Protein AF-A0A8S2AU98-F1 (afdb_monomer)

Radius of gyration: 40.2 Å; Cα contacts (8 Å, |Δi|>4): 19; chains: 1; bounding box: 51×47×112 Å

Solvent-accessible surface area (backbone atoms only — not comparable to full-atom values): 8085 Å² total; per-residue (Å²): 118,73,67,59,55,58,49,43,60,55,33,50,79,71,76,44,89,76,87,81,86,84,88,86,82,86,86,72,56,72,70,59,50,52,53,50,51,53,51,5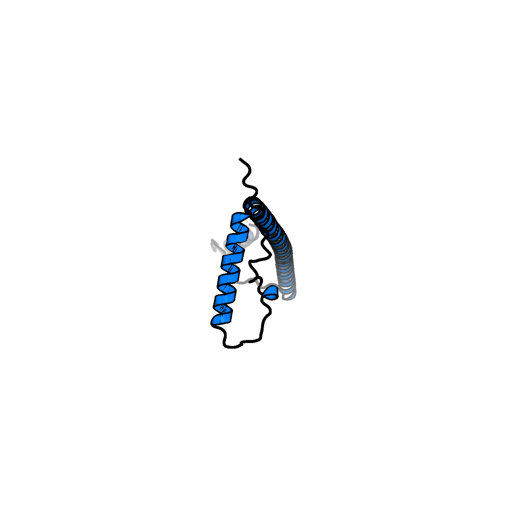0,52,53,51,52,50,52,54,50,50,52,51,53,52,54,50,54,52,50,52,52,50,50,53,51,52,50,53,51,51,52,52,51,49,52,50,53,51,49,51,61,45,67,76,32,63,69,57,53,53,52,50,50,52,51,50,37,50,51,51,51,51,53,54,72,72,43,91,75,83,69,91,70,58,55,72,85,59,65,63,59,72,81,79,60,77,79,79,74,76,80,76,127

Sequence (132 aa):
MHKLQQLQSRAANFNVALDDVSITTLTFGKEFTAAIEAKQVAAQEAERAKFIVEKAEQDKRSAVIRAQGEAKSAQLIGQAIANNQAFITLRKIEAAREIAQTIANSANKVYLSSDDLLLNLQEMNLDVDAKK

InterPro domains:
  IPR000163 Prohibitin [PR00679] (10-29)
  IPR000163 Prohibitin [PR00679] (35-58)
  IPR000163 Prohibitin [PR00679] (58-74)
  IPR000163 Prohibitin [PTHR23222] (5-127)
  IPR001107 Band 7 domain [PF01145] (5-57)

Structure (mmCIF, N/CA/C/O backbone):
data_AF-A0A8S2AU98-F1
#
_entry.id   AF-A0A8S2AU98-F1
#
loop_
_atom_site.group_PDB
_atom_site.id
_atom_site.type_symbol
_atom_site.label_atom_id
_atom_site.label_alt_id
_atom_site.label_comp_id
_atom_site.label_asym_id
_atom_site.label_entity_id
_atom_site.label_seq_id
_atom_site.pdbx_PDB_ins_code
_atom_site.Cartn_x
_atom_site.Cartn_y
_atom_site.Cartn_z
_atom_site.occupancy
_atom_site.B_iso_or_equiv
_atom_site.auth_seq_id
_atom_site.auth_comp_id
_atom_site.auth_asym_id
_atom_site.auth_atom_id
_atom_site.pdbx_PDB_model_num
ATOM 1 N N . MET A 1 1 ? -10.305 19.167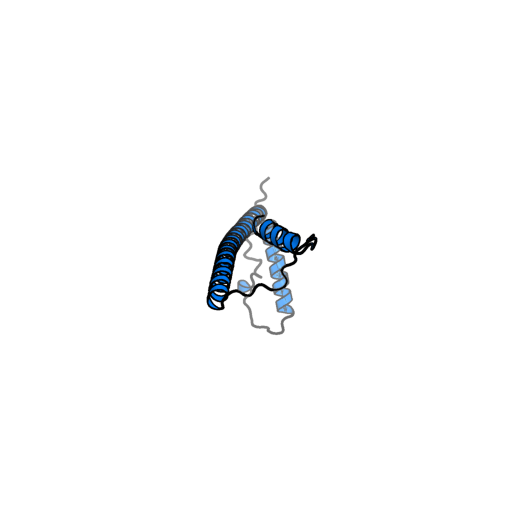 43.379 1.00 50.97 1 MET A N 1
ATOM 2 C CA . MET A 1 1 ? -10.273 20.121 44.509 1.00 50.97 1 MET A CA 1
ATOM 3 C C . MET A 1 1 ? -11.323 19.821 45.585 1.00 50.97 1 MET A C 1
ATOM 5 O O . MET A 1 1 ? -10.934 19.659 46.728 1.00 50.97 1 MET A O 1
ATOM 9 N N . HIS A 1 2 ? -12.618 19.660 45.272 1.00 66.69 2 HIS A N 1
ATOM 10 C CA . HIS A 1 2 ? -13.653 19.593 46.327 1.00 66.69 2 HIS A CA 1
ATOM 11 C C . HIS A 1 2 ? -13.652 18.324 47.218 1.00 66.69 2 HIS A C 1
ATOM 13 O O . HIS A 1 2 ? -13.919 18.411 48.412 1.00 66.69 2 HIS A O 1
ATOM 19 N N . LYS A 1 3 ? -13.304 17.144 46.677 1.00 71.69 3 LYS A N 1
ATOM 20 C CA . LYS A 1 3 ? -13.285 15.879 47.449 1.00 71.69 3 LYS A CA 1
ATOM 21 C C . LYS A 1 3 ? -12.174 15.811 48.509 1.00 71.69 3 LYS A C 1
ATOM 23 O O . LYS A 1 3 ? -12.399 15.239 49.569 1.00 71.69 3 LYS A O 1
ATOM 28 N N . LEU A 1 4 ? -11.011 16.411 48.240 1.00 72.56 4 LEU A N 1
ATOM 29 C CA . LEU A 1 4 ? -9.874 16.453 49.171 1.00 72.56 4 LEU A CA 1
ATOM 30 C C . LEU A 1 4 ? -10.205 17.288 50.409 1.00 72.56 4 LEU A C 1
ATOM 32 O O . LEU A 1 4 ? -10.024 16.807 51.518 1.00 72.56 4 LEU A O 1
ATOM 36 N N . GLN A 1 5 ? -10.809 18.467 50.228 1.00 74.38 5 GLN A N 1
ATOM 37 C CA . GLN A 1 5 ? -11.275 19.291 51.349 1.00 74.38 5 GLN A CA 1
ATOM 38 C C . GLN A 1 5 ? -12.304 18.559 52.215 1.00 74.38 5 GLN A C 1
ATOM 40 O O . GLN A 1 5 ? -12.224 18.601 53.437 1.00 74.38 5 GLN A O 1
ATOM 45 N N . GLN A 1 6 ? -13.245 17.836 51.601 1.00 80.88 6 GLN A N 1
ATOM 46 C CA . GLN A 1 6 ? -14.276 17.111 52.348 1.00 80.88 6 GLN A CA 1
ATOM 47 C C . GLN A 1 6 ? -13.705 15.932 53.158 1.00 80.88 6 GLN A C 1
ATOM 49 O O . GLN A 1 6 ? -14.187 15.641 54.254 1.00 80.88 6 GLN A O 1
ATOM 54 N N . LEU A 1 7 ? -12.672 15.265 52.634 1.00 79.56 7 LEU A N 1
ATOM 55 C CA . LEU A 1 7 ? -11.930 14.219 53.342 1.00 79.56 7 LEU A CA 1
ATOM 56 C C . LEU A 1 7 ? -11.053 14.804 54.455 1.00 79.56 7 LEU A C 1
ATOM 58 O O . LEU A 1 7 ? -11.068 14.289 55.570 1.00 79.56 7 LEU A O 1
ATOM 62 N N . GLN A 1 8 ? -10.370 15.915 54.185 1.00 81.00 8 GLN A N 1
ATOM 63 C CA . GLN A 1 8 ? -9.519 16.616 55.142 1.00 81.00 8 GLN A CA 1
ATOM 64 C C . GLN A 1 8 ? -10.327 17.152 56.334 1.00 81.00 8 GLN A C 1
ATOM 66 O O . GLN A 1 8 ? -9.935 16.944 57.478 1.00 81.00 8 GLN A O 1
ATOM 71 N N . SER A 1 9 ? -11.504 17.747 56.103 1.00 79.62 9 SER A N 1
ATOM 72 C CA . SER A 1 9 ? -12.400 18.191 57.182 1.00 79.62 9 SER A CA 1
ATOM 73 C C . SER A 1 9 ? -12.942 17.033 58.023 1.00 79.62 9 SER A C 1
ATOM 75 O O . SER A 1 9 ? -13.125 17.182 59.228 1.00 79.62 9 SER A O 1
ATOM 77 N N . ARG A 1 10 ? -13.184 15.860 57.421 1.00 81.00 10 ARG A N 1
ATOM 78 C CA . ARG A 1 10 ? -13.587 14.663 58.174 1.00 81.00 10 ARG A CA 1
ATOM 79 C C . ARG A 1 10 ? -12.439 14.091 59.001 1.00 81.00 10 ARG A C 1
ATOM 81 O O . ARG A 1 10 ? -12.675 13.744 60.149 1.00 81.00 10 ARG A O 1
ATOM 88 N N . ALA A 1 11 ? -11.227 14.022 58.453 1.00 79.19 11 ALA A N 1
ATOM 89 C CA . ALA A 1 11 ? -10.040 13.544 59.164 1.00 79.19 11 ALA A CA 1
ATOM 90 C C . ALA A 1 11 ? -9.649 14.469 60.334 1.00 79.19 11 ALA A C 1
ATOM 92 O O . ALA A 1 11 ? -9.300 13.986 61.413 1.00 79.19 11 ALA A O 1
ATOM 93 N N . ALA A 1 12 ? -9.818 15.786 60.162 1.00 80.25 12 ALA A N 1
ATOM 94 C CA . ALA A 1 12 ? -9.581 16.785 61.204 1.00 80.25 12 ALA A CA 1
ATOM 95 C C . ALA A 1 12 ? -10.477 16.587 62.441 1.00 80.25 12 ALA A C 1
ATOM 97 O O . ALA A 1 12 ? -9.999 16.727 63.563 1.00 80.25 12 ALA A O 1
ATOM 98 N N . ASN A 1 13 ? -11.738 16.168 62.265 1.00 83.19 13 ASN A N 1
ATOM 99 C CA . ASN A 1 13 ? -12.642 15.855 63.384 1.00 83.19 13 ASN A CA 1
ATOM 100 C C . ASN A 1 13 ? -12.166 14.666 64.241 1.00 83.19 13 ASN A C 1
ATOM 102 O O . ASN A 1 13 ? -12.608 14.518 65.377 1.00 83.19 13 ASN A O 1
ATOM 106 N N . PHE A 1 14 ? -11.272 13.828 63.709 1.00 83.25 14 PHE A N 1
ATOM 107 C CA . PHE A 1 14 ? -10.668 12.693 64.410 1.00 83.25 14 PHE A CA 1
ATOM 108 C C . PHE A 1 14 ? -9.204 12.951 64.814 1.00 83.25 14 PHE A C 1
ATOM 110 O O . PHE A 1 14 ? -8.523 12.016 65.224 1.00 83.25 14 PHE A O 1
ATOM 117 N N . ASN A 1 15 ? -8.714 14.198 64.720 1.00 81.62 15 ASN A N 1
ATOM 118 C CA . ASN A 1 15 ? -7.311 14.577 64.953 1.00 81.62 15 ASN A CA 1
ATOM 119 C C . ASN A 1 15 ? -6.295 13.823 64.066 1.00 81.62 15 ASN A C 1
ATOM 121 O O . ASN A 1 15 ? -5.166 13.574 64.483 1.00 81.62 15 ASN A O 1
ATOM 125 N N . VAL A 1 16 ? -6.678 13.456 62.839 1.00 80.69 16 VAL A N 1
ATOM 126 C CA . VAL A 1 16 ? -5.790 12.795 61.869 1.00 80.69 16 VAL A CA 1
ATOM 127 C C . VAL A 1 16 ? -5.367 13.797 60.793 1.00 80.69 16 VAL A C 1
ATOM 129 O O . VAL A 1 16 ? -6.218 14.408 60.144 1.00 80.69 16 VAL A O 1
ATOM 132 N N . ALA A 1 17 ? -4.056 13.955 60.582 1.00 79.12 17 ALA A N 1
ATOM 133 C CA . ALA A 1 17 ? -3.501 14.758 59.491 1.00 79.12 17 ALA A CA 1
ATOM 134 C C . ALA A 1 17 ? -3.449 13.926 58.198 1.00 79.12 17 ALA A C 1
ATOM 136 O O . ALA A 1 17 ? -2.846 12.855 58.167 1.00 79.12 17 ALA A O 1
ATOM 137 N N . LEU A 1 18 ? -4.112 14.409 57.146 1.00 76.94 18 LEU A N 1
ATOM 138 C CA . LEU A 1 18 ? -4.190 13.764 55.835 1.00 76.94 18 LEU A CA 1
ATOM 139 C C . LEU A 1 18 ? -3.373 14.588 54.828 1.00 76.94 18 LEU A C 1
ATOM 141 O O . LEU A 1 18 ? -3.737 15.737 54.583 1.00 76.94 18 LEU A O 1
ATOM 145 N N . ASP A 1 19 ? -2.304 14.006 54.277 1.00 78.88 19 ASP A N 1
ATOM 146 C CA . ASP A 1 19 ? -1.339 14.703 53.403 1.00 78.88 19 ASP A CA 1
ATOM 147 C C . ASP A 1 19 ? -1.543 14.344 51.919 1.00 78.88 19 ASP A C 1
ATOM 149 O O . ASP A 1 19 ? -1.709 15.226 51.083 1.00 78.88 19 ASP A O 1
ATOM 153 N N . ASP A 1 20 ? -1.675 13.048 51.604 1.00 79.38 20 ASP A N 1
ATOM 154 C CA . ASP A 1 20 ? -1.940 12.560 50.247 1.00 79.38 20 ASP A CA 1
ATOM 155 C C . ASP A 1 20 ? -2.937 11.396 50.225 1.00 79.38 20 ASP A C 1
ATOM 157 O O . ASP A 1 20 ? -2.988 10.557 51.129 1.00 79.38 20 ASP A O 1
ATOM 161 N N . VAL A 1 21 ? -3.736 11.332 49.155 1.00 76.62 21 VAL A N 1
ATOM 162 C CA . VAL A 1 21 ? -4.699 10.249 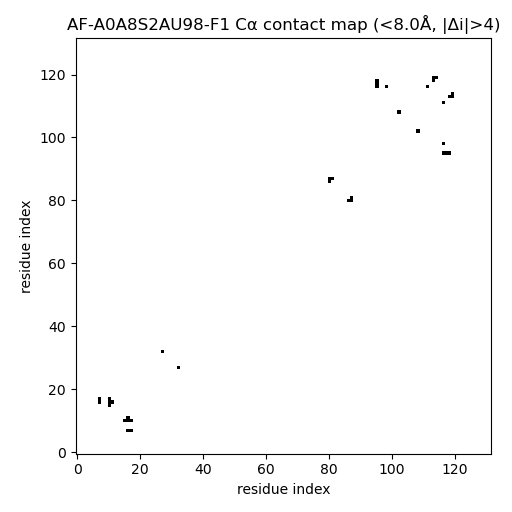48.916 1.00 76.62 21 VAL A CA 1
ATOM 163 C C . VAL A 1 21 ? -4.450 9.643 47.543 1.00 76.62 21 VA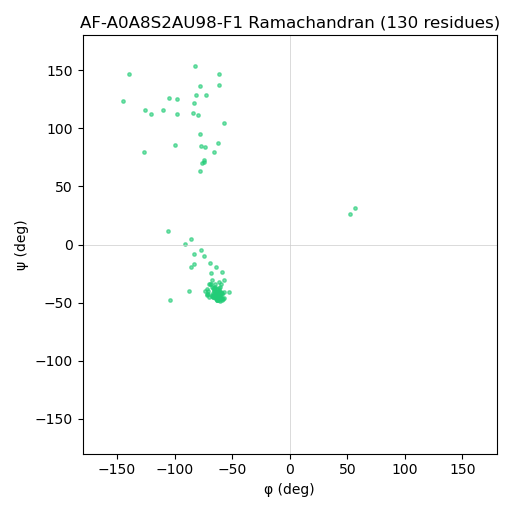L A C 1
ATOM 165 O O . VAL A 1 21 ? -4.667 10.288 46.517 1.00 76.62 21 VAL A O 1
ATOM 168 N N . SER A 1 22 ? -4.062 8.372 47.519 1.00 80.56 22 SER A N 1
ATOM 169 C CA . SER A 1 22 ? -3.955 7.575 46.300 1.00 80.56 22 SER A CA 1
ATOM 170 C C . SER A 1 22 ? -5.205 6.712 46.115 1.00 80.56 22 SER A C 1
ATOM 172 O O . SER A 1 22 ? -5.615 5.954 46.994 1.00 80.56 22 SER A O 1
ATOM 174 N N . ILE A 1 23 ? -5.845 6.835 44.950 1.00 82.12 23 ILE A N 1
ATOM 175 C CA . ILE A 1 23 ? -6.939 5.942 44.554 1.00 82.12 23 ILE A CA 1
ATOM 176 C C . ILE A 1 23 ? -6.302 4.700 43.934 1.00 82.12 23 ILE A C 1
ATOM 178 O O . ILE A 1 23 ? -5.693 4.785 42.873 1.00 82.12 23 ILE A O 1
ATOM 182 N N . THR A 1 24 ? -6.439 3.556 44.599 1.00 81.62 24 THR A N 1
ATOM 183 C CA . THR A 1 24 ? -5.860 2.276 44.159 1.00 81.62 24 THR A CA 1
ATOM 184 C C . THR A 1 24 ? -6.774 1.509 43.214 1.00 81.62 24 THR A C 1
ATOM 186 O O . THR A 1 24 ? -6.298 0.960 42.225 1.00 81.62 24 THR A O 1
ATOM 189 N N . THR A 1 25 ? -8.086 1.508 43.471 1.00 73.25 25 THR A N 1
ATOM 190 C CA . THR A 1 25 ? -9.044 0.745 42.661 1.00 73.25 25 THR A CA 1
ATOM 191 C C . THR A 1 25 ? -10.358 1.502 42.535 1.00 73.25 25 THR A C 1
ATOM 193 O O . THR A 1 25 ? -10.992 1.836 43.536 1.00 73.25 25 THR A O 1
ATOM 196 N N . LEU A 1 26 ? -10.783 1.757 41.298 1.00 75.56 26 LEU A N 1
ATOM 197 C CA . LEU A 1 26 ? -12.076 2.354 40.987 1.00 75.56 26 LEU A CA 1
ATOM 198 C C . LEU A 1 26 ? -12.862 1.377 40.112 1.00 75.56 26 LEU A C 1
ATOM 200 O O . LEU A 1 26 ? -12.482 1.114 38.973 1.00 75.56 26 LEU A O 1
ATOM 204 N N . THR A 1 27 ? -13.943 0.818 40.649 1.00 77.62 27 THR A N 1
ATOM 205 C CA . THR A 1 27 ? -14.779 -0.140 39.919 1.00 77.62 27 THR A CA 1
ATOM 206 C C . THR A 1 27 ? -15.975 0.592 39.333 1.00 77.62 27 THR A C 1
ATOM 208 O O . THR A 1 27 ? -16.843 1.068 40.065 1.00 77.62 27 THR A O 1
ATOM 211 N N . PHE A 1 28 ? -16.027 0.686 38.009 1.00 78.44 28 PHE A N 1
ATOM 212 C CA . PHE A 1 28 ? -17.219 1.139 37.301 1.00 78.44 28 PHE A CA 1
ATOM 213 C C . PHE A 1 28 ? -18.214 -0.018 37.132 1.00 78.44 28 PHE A C 1
ATOM 215 O O . PHE A 1 28 ? -17.833 -1.190 37.121 1.00 78.44 28 PHE A O 1
ATOM 222 N N . GLY A 1 29 ? -19.504 0.303 37.009 1.00 89.12 29 GLY A N 1
ATOM 223 C CA . GLY A 1 29 ? -20.521 -0.700 36.686 1.00 89.12 29 GLY A CA 1
ATOM 224 C C . GLY A 1 29 ? -20.251 -1.345 35.321 1.00 89.12 29 GLY A C 1
ATOM 225 O O . GLY A 1 29 ? -19.764 -0.676 34.412 1.00 89.12 29 GLY A O 1
ATOM 226 N N . LYS A 1 30 ? -20.591 -2.633 35.161 1.00 87.19 30 LYS A N 1
ATOM 227 C CA . LYS A 1 30 ? -20.305 -3.414 33.938 1.00 87.19 30 LYS A CA 1
ATOM 228 C C . LYS A 1 30 ? -20.805 -2.737 32.653 1.00 87.19 30 LYS A C 1
ATOM 230 O O . LYS A 1 30 ? -20.091 -2.721 31.658 1.00 87.19 30 LYS A O 1
ATOM 235 N N . GLU A 1 31 ? -21.997 -2.145 32.693 1.00 87.62 31 GLU A N 1
ATOM 236 C CA . GLU A 1 31 ? -22.599 -1.441 31.550 1.00 87.62 31 GLU A CA 1
ATOM 237 C C . GLU A 1 31 ? -21.835 -0.164 31.172 1.00 87.62 31 GLU A C 1
ATOM 239 O O . GLU A 1 31 ? -21.676 0.144 29.992 1.00 87.62 31 GLU A O 1
ATOM 244 N N . PHE A 1 32 ? -21.307 0.558 32.164 1.00 87.88 32 PHE A N 1
ATOM 245 C CA . PHE A 1 32 ? -20.524 1.771 31.934 1.00 87.88 32 PHE A CA 1
ATOM 246 C C . PHE A 1 32 ? -19.155 1.444 31.326 1.00 87.88 32 PHE A C 1
ATOM 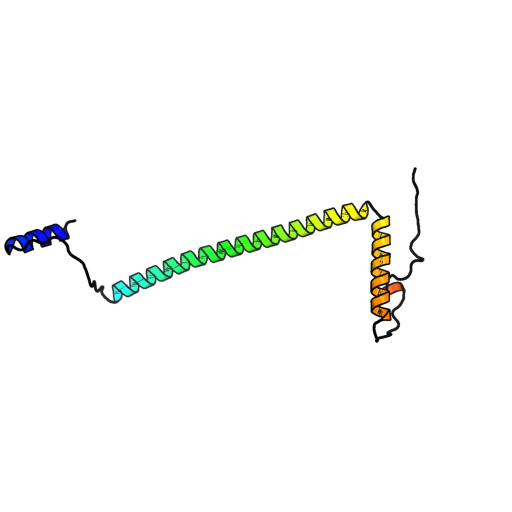248 O O . PHE A 1 32 ? -18.719 2.123 30.399 1.00 87.88 32 PHE A O 1
ATOM 255 N N . THR A 1 33 ? -18.508 0.370 31.789 1.00 88.31 33 THR A N 1
ATOM 256 C CA . THR A 1 33 ? -17.251 -0.122 31.204 1.00 88.31 33 THR A CA 1
ATOM 257 C C . THR A 1 33 ? -17.446 -0.546 29.749 1.00 88.31 33 THR A C 1
ATOM 259 O O . THR A 1 33 ? -16.690 -0.104 28.888 1.00 88.31 33 THR A O 1
ATOM 262 N N . ALA A 1 34 ? -18.506 -1.307 29.453 1.00 90.38 34 ALA A N 1
ATOM 263 C CA . ALA A 1 34 ? -18.808 -1.754 28.093 1.00 90.38 34 ALA A CA 1
ATOM 264 C C . ALA A 1 34 ? -19.078 -0.581 27.133 1.00 90.38 34 ALA A C 1
ATOM 266 O O . ALA A 1 34 ? -18.594 -0.572 26.002 1.00 90.38 34 ALA A O 1
ATOM 267 N N . ALA A 1 35 ? -19.811 0.443 27.583 1.00 90.25 35 ALA A N 1
ATOM 268 C CA . ALA A 1 35 ? -20.074 1.635 26.778 1.00 90.25 35 ALA A CA 1
ATOM 269 C C . ALA A 1 35 ? -18.796 2.446 26.492 1.00 90.25 35 ALA A C 1
ATOM 271 O O . ALA A 1 35 ? -18.637 2.990 25.396 1.00 90.25 35 ALA A O 1
ATOM 272 N N . ILE A 1 36 ? -17.877 2.525 27.461 1.00 90.12 36 ILE A N 1
ATOM 273 C CA . ILE A 1 36 ? -16.590 3.203 27.274 1.00 90.12 36 ILE A CA 1
ATOM 274 C C . ILE A 1 36 ? -15.691 2.421 26.318 1.00 90.12 36 ILE A C 1
ATOM 276 O O . ILE A 1 36 ? -15.128 3.034 25.412 1.00 90.12 36 ILE A O 1
ATOM 280 N N . GLU A 1 37 ? -15.591 1.101 26.466 1.00 89.50 37 GLU A N 1
ATOM 281 C CA . GLU A 1 37 ? -14.834 0.256 25.537 1.00 89.50 37 GLU A CA 1
ATOM 282 C C . GLU A 1 37 ? -15.380 0.378 24.116 1.00 89.50 37 GLU A C 1
ATOM 284 O O . GLU A 1 37 ? -14.622 0.666 23.194 1.00 89.50 37 GLU A O 1
ATOM 289 N N . ALA A 1 38 ? -16.699 0.278 23.932 1.00 93.62 38 ALA A N 1
ATOM 290 C CA . ALA A 1 38 ? -17.321 0.441 22.620 1.00 93.62 38 ALA A CA 1
ATOM 291 C C . ALA A 1 38 ? -16.996 1.806 21.989 1.00 93.62 38 ALA A C 1
ATOM 293 O O . ALA A 1 38 ? -16.683 1.893 20.800 1.00 93.62 38 ALA A O 1
ATOM 294 N N . LYS A 1 39 ? -17.007 2.883 22.787 1.00 95.31 39 LYS A N 1
ATOM 295 C CA . LYS A 1 39 ? -16.632 4.221 22.314 1.00 95.31 39 LYS A CA 1
ATOM 296 C C . LYS A 1 39 ? -15.149 4.316 21.949 1.00 95.31 39 LYS A C 1
ATOM 298 O O . LYS A 1 39 ? -14.814 4.995 20.980 1.00 95.31 39 LYS A O 1
ATOM 303 N N . GLN A 1 40 ? -14.272 3.658 22.704 1.00 92.75 40 GLN A N 1
ATOM 304 C CA . GLN A 1 40 ? -12.843 3.605 22.397 1.00 92.75 40 GLN A CA 1
ATOM 305 C C . GLN A 1 40 ? -12.574 2.833 21.103 1.00 92.75 40 GLN A C 1
ATOM 307 O O . GLN A 1 40 ? -11.845 3.339 20.252 1.00 92.75 40 GLN A O 1
ATOM 312 N N . VAL A 1 41 ? -13.214 1.674 20.911 1.00 94.62 41 VAL A N 1
ATOM 313 C CA . VAL A 1 41 ? -13.089 0.890 19.672 1.00 94.62 41 VAL A CA 1
ATOM 314 C C . VAL A 1 41 ? -13.576 1.701 18.474 1.00 94.62 41 VAL A C 1
ATOM 316 O O . VAL A 1 41 ? -12.858 1.809 17.484 1.00 94.62 41 VAL A O 1
ATOM 319 N N . ALA A 1 42 ? -14.733 2.358 18.582 1.00 94.25 42 ALA A N 1
ATOM 320 C CA . ALA A 1 42 ? -15.262 3.188 17.501 1.00 94.25 42 ALA A CA 1
ATOM 321 C C . ALA A 1 42 ? -14.330 4.362 17.142 1.00 94.25 42 ALA A C 1
ATOM 323 O O . ALA A 1 42 ? -14.146 4.676 15.965 1.00 94.25 42 ALA A O 1
ATOM 324 N N . ALA A 1 43 ? -13.715 5.010 18.139 1.00 95.12 43 ALA A N 1
ATOM 325 C CA . ALA A 1 43 ? -12.746 6.078 17.899 1.00 95.12 43 ALA A CA 1
ATOM 326 C C . ALA A 1 43 ? -11.487 5.554 17.188 1.00 95.12 43 ALA A C 1
ATOM 328 O O . ALA A 1 43 ? -11.024 6.167 16.224 1.00 95.12 43 ALA A O 1
ATOM 329 N N . GLN A 1 44 ? -10.978 4.398 17.621 1.00 94.19 44 GLN A N 1
ATOM 330 C CA . GLN A 1 44 ? -9.805 3.764 17.026 1.00 94.19 44 GLN A CA 1
ATOM 331 C C . GLN A 1 44 ? -10.070 3.295 15.588 1.00 94.19 44 GLN A C 1
ATOM 333 O O . GLN A 1 44 ? -9.232 3.487 14.707 1.00 94.19 44 GLN A O 1
ATOM 338 N N . GLU A 1 45 ? -11.240 2.712 15.320 1.00 94.12 45 GLU A N 1
ATOM 339 C CA . GLU A 1 45 ? -11.642 2.321 13.968 1.00 94.12 45 GLU A CA 1
ATOM 340 C C . GLU A 1 45 ? -11.792 3.528 13.044 1.00 94.12 45 GLU A C 1
ATOM 342 O O . GLU A 1 45 ? -11.330 3.477 11.904 1.00 94.12 45 GLU A O 1
ATOM 347 N N . ALA A 1 46 ? -12.365 4.634 13.525 1.00 94.56 46 ALA A N 1
ATOM 348 C CA . ALA A 1 46 ? -12.485 5.858 12.739 1.00 94.56 46 ALA A CA 1
ATOM 349 C C . ALA A 1 46 ? -11.113 6.451 12.373 1.00 94.56 46 ALA A C 1
ATOM 351 O O . ALA A 1 46 ? -10.909 6.888 11.238 1.00 94.56 46 ALA A O 1
ATOM 352 N N . GLU A 1 47 ? -10.160 6.453 13.308 1.00 94.62 47 GLU A N 1
ATOM 353 C CA . GLU A 1 47 ? -8.789 6.904 13.052 1.00 94.62 47 GLU A CA 1
ATOM 354 C C . GLU A 1 47 ? -8.073 5.982 12.055 1.00 94.62 47 GLU A C 1
ATOM 356 O O . GLU A 1 47 ? -7.472 6.445 11.082 1.00 94.62 47 GLU A O 1
ATOM 361 N N . ARG A 1 48 ? -8.232 4.664 12.218 1.00 95.06 48 ARG A N 1
ATOM 362 C CA . ARG A 1 48 ? -7.678 3.671 11.294 1.00 95.06 48 ARG A CA 1
ATOM 363 C C . ARG A 1 48 ? -8.255 3.806 9.886 1.00 95.06 48 ARG A C 1
ATOM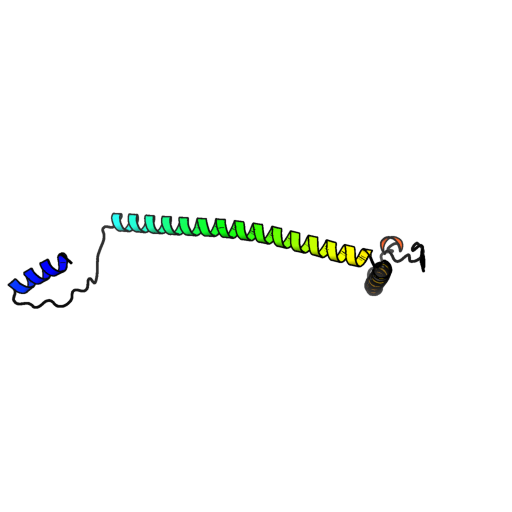 365 O O . ARG A 1 48 ? -7.508 3.717 8.915 1.00 95.06 48 ARG A O 1
ATOM 372 N N . ALA A 1 49 ? -9.561 4.026 9.759 1.00 93.88 49 ALA A N 1
ATOM 373 C CA . ALA A 1 49 ? -10.218 4.203 8.469 1.00 93.88 49 ALA A CA 1
ATOM 374 C C . ALA A 1 49 ? -9.681 5.436 7.730 1.00 93.88 49 ALA A C 1
ATOM 376 O O . ALA A 1 49 ? -9.364 5.343 6.545 1.00 93.88 49 ALA A O 1
ATOM 377 N N . LYS A 1 50 ? -9.497 6.563 8.434 1.00 95.81 50 LYS A N 1
ATOM 378 C CA . LYS A 1 50 ? -8.870 7.767 7.863 1.00 95.81 50 LYS A CA 1
ATOM 379 C C . LYS A 1 50 ? -7.465 7.478 7.339 1.00 95.81 50 LYS A C 1
ATOM 381 O O . LYS A 1 50 ? -7.166 7.821 6.200 1.00 95.81 50 LYS A O 1
ATOM 386 N N . PHE A 1 51 ? -6.647 6.779 8.126 1.00 95.25 51 PHE A N 1
ATOM 387 C CA . PHE A 1 51 ? -5.289 6.416 7.721 1.00 95.25 51 PHE A CA 1
ATOM 388 C C . PHE A 1 51 ? -5.261 5.511 6.480 1.00 95.25 51 PHE A C 1
ATOM 390 O O . PHE A 1 51 ? -4.429 5.690 5.594 1.00 95.25 51 PHE A O 1
ATOM 397 N N . ILE A 1 52 ? -6.182 4.546 6.383 1.00 95.88 52 ILE A N 1
ATOM 398 C CA . ILE A 1 52 ? -6.281 3.662 5.211 1.00 95.88 52 ILE A CA 1
ATOM 399 C C . ILE A 1 52 ? -6.628 4.460 3.951 1.00 95.88 52 ILE A C 1
ATOM 401 O O . ILE A 1 52 ? -6.019 4.233 2.906 1.00 95.88 52 ILE A O 1
ATOM 405 N N . VAL A 1 53 ? -7.579 5.394 4.044 1.00 95.62 53 VAL A N 1
ATOM 406 C CA . VAL A 1 53 ? -7.970 6.248 2.913 1.00 95.62 53 VAL A CA 1
ATOM 407 C C . VAL A 1 53 ? -6.801 7.125 2.471 1.00 95.62 53 VAL A C 1
ATOM 409 O O . VAL A 1 53 ? -6.473 7.151 1.286 1.00 95.62 53 VAL A O 1
ATOM 412 N N . GLU A 1 54 ? -6.127 7.783 3.413 1.00 95.88 54 GLU A N 1
ATOM 413 C CA . GLU A 1 54 ? -4.983 8.648 3.116 1.00 95.88 54 GLU A CA 1
ATOM 414 C C . GLU A 1 54 ? -3.827 7.867 2.478 1.00 95.88 54 GLU A C 1
ATOM 416 O O . GLU A 1 54 ? -3.278 8.282 1.454 1.00 95.88 54 GLU A O 1
ATOM 421 N N . LYS A 1 55 ? -3.523 6.675 3.006 1.00 96.69 55 LYS A N 1
ATOM 422 C CA . LYS A 1 55 ? -2.530 5.774 2.416 1.00 96.69 55 LYS A CA 1
ATOM 423 C C . LYS A 1 55 ? -2.902 5.383 0.984 1.00 96.69 55 LYS A C 1
ATOM 425 O O . LYS A 1 55 ? -2.057 5.452 0.096 1.00 96.69 55 LYS A O 1
ATOM 430 N N . ALA A 1 56 ? -4.159 5.011 0.740 1.00 94.94 56 ALA A N 1
ATOM 431 C CA . ALA A 1 56 ? -4.622 4.633 -0.594 1.00 94.94 56 ALA A CA 1
ATOM 432 C C . ALA A 1 56 ? -4.528 5.799 -1.595 1.00 94.94 56 ALA A C 1
ATOM 434 O O . ALA A 1 56 ? -4.146 5.604 -2.753 1.00 94.94 56 ALA A O 1
ATOM 435 N N . GLU A 1 57 ? -4.828 7.025 -1.163 1.00 96.00 57 GLU A N 1
ATOM 436 C CA . GLU A 1 57 ? -4.637 8.213 -1.994 1.00 96.00 57 GLU A CA 1
ATOM 437 C C . GLU A 1 57 ? -3.163 8.481 -2.307 1.00 96.00 57 GLU A C 1
ATOM 439 O O . GLU A 1 57 ? -2.831 8.840 -3.443 1.00 96.00 57 GLU A O 1
ATOM 444 N N . GLN A 1 58 ? -2.281 8.323 -1.320 1.00 95.00 58 GLN A N 1
ATOM 445 C CA . GLN A 1 58 ? -0.847 8.517 -1.498 1.00 95.00 58 GLN A CA 1
ATOM 446 C C . GLN A 1 58 ? -0.258 7.469 -2.449 1.00 95.00 58 GLN A C 1
ATOM 448 O O . GLN A 1 58 ? 0.480 7.834 -3.366 1.00 95.00 58 GLN A O 1
ATOM 453 N N . ASP A 1 59 ? -0.636 6.200 -2.298 1.00 95.50 59 ASP A N 1
ATOM 454 C CA . ASP A 1 59 ? -0.206 5.112 -3.180 1.00 95.50 59 ASP A CA 1
ATOM 455 C C . ASP A 1 59 ? -0.658 5.366 -4.627 1.00 95.50 59 ASP A C 1
ATOM 457 O O . ASP A 1 59 ? 0.137 5.242 -5.563 1.00 95.50 59 ASP A O 1
ATOM 461 N N . LYS A 1 60 ? -1.902 5.828 -4.829 1.00 95.31 60 LYS A N 1
ATOM 462 C CA . LYS A 1 60 ? -2.407 6.213 -6.156 1.00 95.31 60 LYS A CA 1
ATOM 463 C C . LYS A 1 60 ? -1.597 7.358 -6.766 1.00 95.31 60 LYS A C 1
ATOM 465 O O . LYS A 1 60 ? -1.214 7.283 -7.933 1.00 95.31 60 LYS A O 1
ATOM 470 N N . ARG A 1 61 ? -1.327 8.421 -5.999 1.00 95.56 61 ARG A N 1
ATOM 471 C CA . ARG A 1 61 ? -0.517 9.558 -6.472 1.00 95.56 61 ARG A CA 1
ATOM 472 C C . ARG A 1 61 ? 0.906 9.124 -6.811 1.00 95.56 61 ARG A C 1
ATOM 474 O O . ARG A 1 61 ? 1.407 9.493 -7.869 1.00 95.56 61 ARG A O 1
ATOM 481 N N . SER A 1 62 ? 1.522 8.306 -5.962 1.00 95.81 62 SER A N 1
ATOM 482 C CA . SER A 1 62 ? 2.856 7.747 -6.185 1.00 95.81 62 SER A CA 1
ATOM 483 C C . SER A 1 62 ? 2.913 6.929 -7.477 1.00 95.81 62 SER A C 1
ATOM 485 O O . SER A 1 62 ? 3.797 7.146 -8.304 1.00 95.81 62 SER A O 1
ATOM 487 N N . ALA A 1 63 ? 1.922 6.063 -7.717 1.00 96.31 63 ALA A N 1
ATOM 488 C CA . ALA A 1 63 ? 1.834 5.277 -8.945 1.00 96.31 63 ALA A CA 1
ATOM 489 C C . ALA A 1 63 ? 1.729 6.158 -10.203 1.00 96.31 63 ALA A C 1
ATOM 491 O O . ALA A 1 63 ? 2.430 5.909 -11.183 1.00 96.31 63 ALA A O 1
ATOM 492 N N . VAL A 1 64 ? 0.907 7.213 -10.165 1.00 96.12 64 VAL A N 1
ATOM 493 C CA . VAL A 1 64 ? 0.770 8.161 -11.285 1.00 96.12 64 VAL A CA 1
ATOM 494 C C . VAL A 1 64 ? 2.070 8.927 -11.526 1.00 96.12 64 VAL A C 1
ATOM 496 O O . VAL A 1 64 ? 2.515 9.018 -12.668 1.00 96.12 64 VAL A O 1
ATOM 499 N N . ILE A 1 65 ? 2.706 9.442 -10.471 1.00 95.94 65 ILE A N 1
ATOM 500 C CA . ILE A 1 65 ? 3.970 10.184 -10.579 1.00 95.94 65 ILE A CA 1
ATOM 501 C C . ILE A 1 65 ? 5.078 9.279 -11.118 1.00 95.94 65 ILE A C 1
ATOM 503 O O . ILE A 1 65 ? 5.828 9.696 -11.998 1.00 95.94 65 ILE A O 1
ATOM 507 N N . ARG A 1 66 ? 5.162 8.031 -10.644 1.00 95.50 66 ARG A N 1
ATOM 508 C CA . ARG A 1 66 ? 6.132 7.052 -11.138 1.00 95.50 66 ARG A CA 1
ATOM 509 C C . ARG A 1 66 ? 5.925 6.772 -12.623 1.00 95.50 66 ARG A C 1
ATOM 511 O O . ARG A 1 66 ? 6.876 6.887 -13.388 1.00 95.50 66 ARG A O 1
ATOM 518 N N . ALA A 1 67 ? 4.688 6.505 -13.040 1.00 95.44 67 ALA A N 1
ATOM 519 C CA . ALA A 1 67 ? 4.362 6.273 -14.446 1.00 95.44 67 ALA A CA 1
ATOM 520 C C . ALA A 1 67 ? 4.684 7.494 -15.328 1.00 95.44 67 ALA A C 1
ATOM 522 O O . ALA A 1 67 ? 5.246 7.347 -16.410 1.00 95.44 67 ALA A O 1
ATOM 523 N N . GLN A 1 68 ? 4.384 8.71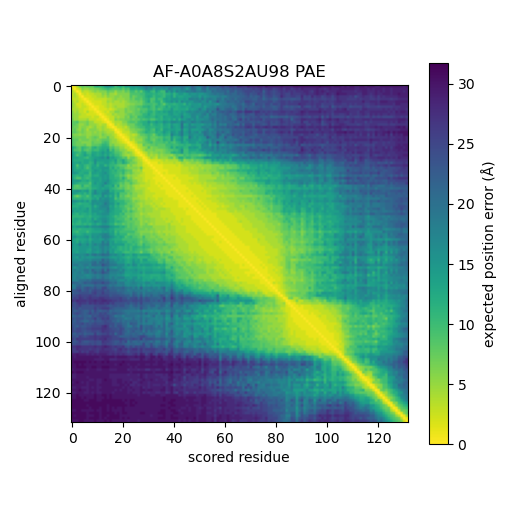1 -14.864 1.00 95.81 68 GLN A N 1
ATOM 524 C CA . GLN A 1 68 ? 4.738 9.945 -15.574 1.00 95.81 68 GLN A CA 1
ATOM 525 C C . GLN A 1 68 ? 6.255 10.159 -15.647 1.00 95.81 68 GLN A C 1
ATOM 527 O O . GLN A 1 68 ? 6.765 10.576 -16.687 1.00 95.81 68 GLN A O 1
ATOM 532 N N . GLY A 1 69 ? 6.983 9.866 -14.567 1.00 96.62 69 GLY A N 1
ATOM 533 C CA . GLY A 1 69 ? 8.441 9.950 -14.519 1.00 96.62 69 GLY A CA 1
ATOM 534 C C . GLY A 1 69 ? 9.107 8.965 -15.477 1.00 96.62 69 GLY A C 1
ATOM 535 O O . GLY A 1 69 ? 10.001 9.352 -16.230 1.00 96.62 69 GLY A O 1
ATOM 536 N N . GLU A 1 70 ? 8.624 7.723 -15.507 1.00 93.31 70 GLU A N 1
ATOM 537 C CA . GLU A 1 70 ? 9.066 6.688 -16.446 1.00 93.31 70 GLU A CA 1
ATOM 538 C C . GLU A 1 70 ? 8.755 7.095 -17.893 1.00 93.31 70 GLU A C 1
ATOM 540 O O . GLU A 1 70 ? 9.654 7.086 -18.733 1.00 93.31 70 GLU A O 1
ATOM 545 N N . ALA A 1 71 ? 7.531 7.554 -18.180 1.00 94.50 71 ALA A N 1
ATOM 546 C CA . ALA A 1 71 ? 7.133 7.996 -19.517 1.00 94.50 71 ALA A CA 1
ATOM 547 C C . ALA A 1 71 ? 7.973 9.181 -20.014 1.00 94.50 71 ALA A C 1
ATOM 549 O O . ALA A 1 71 ? 8.473 9.160 -21.138 1.00 94.50 71 ALA A O 1
ATOM 550 N N . LYS A 1 72 ? 8.182 10.203 -19.176 1.00 93.69 72 LYS A N 1
ATOM 551 C CA . LYS A 1 72 ? 9.001 11.369 -19.530 1.00 93.69 72 LYS A CA 1
ATOM 552 C C . LYS A 1 72 ? 10.471 10.993 -19.724 1.00 93.69 72 LYS A C 1
ATOM 554 O O . LYS A 1 72 ? 11.105 11.488 -20.651 1.00 93.69 72 LYS A O 1
ATOM 559 N N . SER A 1 73 ? 11.001 10.094 -18.895 1.00 92.56 73 SER A N 1
ATOM 560 C CA . SER A 1 73 ? 12.367 9.580 -19.054 1.00 92.56 73 SER A CA 1
ATOM 561 C C . SER A 1 73 ? 12.513 8.802 -20.359 1.00 92.56 73 SER A C 1
ATOM 563 O O . SER A 1 73 ? 13.442 9.061 -21.118 1.00 92.56 73 SER A O 1
ATOM 565 N N . ALA A 1 74 ? 11.564 7.917 -20.673 1.00 89.94 74 ALA A N 1
ATOM 566 C CA . ALA A 1 74 ? 11.543 7.175 -21.930 1.00 89.94 74 ALA A CA 1
ATOM 567 C C . ALA A 1 74 ? 11.435 8.105 -23.148 1.00 89.94 74 ALA A C 1
ATOM 569 O O . ALA A 1 74 ? 12.122 7.885 -24.140 1.00 89.94 74 ALA A O 1
ATOM 570 N N . GLN A 1 75 ? 10.637 9.176 -23.070 1.00 91.38 75 GLN A N 1
ATOM 571 C CA . GLN A 1 75 ? 10.558 10.191 -24.125 1.00 91.38 75 GLN A CA 1
ATOM 572 C C . GLN A 1 75 ? 11.882 10.935 -24.319 1.00 91.38 75 GLN A C 1
ATOM 574 O O . GLN A 1 75 ? 12.323 11.090 -25.454 1.00 91.38 75 GLN A O 1
ATOM 579 N N . LEU A 1 76 ? 12.532 11.373 -23.237 1.00 88.56 76 LEU A N 1
ATOM 580 C CA . LEU A 1 76 ? 13.823 12.065 -23.310 1.00 88.56 76 LEU A CA 1
ATOM 581 C C . LEU A 1 76 ? 14.925 11.154 -23.858 1.00 88.56 76 LEU A C 1
ATOM 583 O O . LEU A 1 76 ? 15.695 11.572 -24.719 1.00 88.56 76 LEU A O 1
ATOM 587 N N . ILE A 1 77 ? 14.965 9.898 -23.407 1.00 84.75 77 ILE A N 1
ATOM 588 C CA . ILE A 1 77 ? 15.878 8.880 -23.934 1.00 84.75 77 ILE A CA 1
ATOM 589 C C . ILE A 1 77 ? 15.580 8.633 -25.415 1.00 84.75 77 ILE A C 1
ATOM 591 O O . ILE A 1 77 ? 16.494 8.654 -26.230 1.00 84.75 77 ILE A O 1
ATOM 595 N N . GLY A 1 78 ? 14.309 8.470 -25.787 1.00 84.19 78 GLY A N 1
ATOM 596 C CA . GLY A 1 78 ? 13.885 8.281 -27.172 1.00 84.19 78 GLY A CA 1
ATOM 597 C C . GLY A 1 78 ? 14.289 9.442 -28.082 1.00 84.19 78 GLY A C 1
ATOM 598 O O . GLY A 1 78 ? 14.805 9.207 -29.168 1.00 84.19 78 GLY A O 1
ATOM 599 N N . GLN A 1 79 ? 14.135 10.688 -27.627 1.00 85.00 79 GLN A N 1
ATOM 600 C CA . GLN A 1 79 ? 14.578 11.877 -28.364 1.00 85.00 79 GLN A CA 1
ATOM 601 C C . GLN A 1 79 ? 16.106 11.943 -28.488 1.00 85.00 79 GLN A C 1
ATOM 603 O O . GLN A 1 79 ? 16.622 12.203 -29.572 1.00 85.00 79 GLN A O 1
ATOM 608 N N . ALA A 1 80 ? 16.841 11.667 -27.406 1.00 80.00 80 ALA A N 1
ATOM 609 C CA . ALA A 1 80 ? 18.304 11.631 -27.430 1.00 80.00 80 ALA A CA 1
ATOM 610 C C . ALA A 1 80 ? 18.840 10.553 -28.387 1.00 80.00 80 ALA A C 1
ATOM 612 O O . ALA A 1 80 ? 19.821 10.776 -29.094 1.00 80.00 80 ALA A O 1
ATOM 613 N N . ILE A 1 81 ? 18.166 9.404 -28.439 1.00 77.44 81 ILE A N 1
ATOM 614 C CA . ILE A 1 81 ? 18.478 8.293 -29.334 1.00 77.44 81 ILE A CA 1
ATOM 615 C C . ILE A 1 81 ? 18.120 8.623 -30.792 1.00 77.44 81 ILE A C 1
ATOM 617 O O . ILE A 1 81 ? 18.919 8.350 -31.683 1.00 77.44 81 ILE A O 1
ATOM 621 N N . ALA A 1 82 ? 16.959 9.234 -31.050 1.00 75.12 82 ALA A N 1
ATOM 622 C CA . ALA A 1 82 ? 16.536 9.631 -32.396 1.00 75.12 82 ALA A CA 1
ATOM 623 C C . ALA A 1 82 ? 17.490 10.653 -33.035 1.00 75.12 82 ALA A C 1
ATOM 625 O O . ALA A 1 82 ? 17.714 10.623 -34.242 1.00 75.12 82 ALA A O 1
ATOM 626 N N . ASN A 1 83 ? 18.108 11.514 -32.223 1.00 78.44 83 ASN A N 1
ATOM 627 C CA . ASN A 1 83 ? 19.130 12.451 -32.687 1.00 78.44 83 ASN A CA 1
ATOM 628 C C . ASN A 1 83 ? 20.444 11.762 -33.110 1.00 78.44 83 ASN A C 1
ATOM 630 O O . ASN A 1 83 ? 21.262 12.387 -33.780 1.00 78.44 83 ASN A O 1
ATOM 634 N N . ASN A 1 84 ? 20.672 10.496 -32.737 1.00 78.38 84 ASN A N 1
ATOM 635 C CA . ASN A 1 84 ? 21.880 9.746 -33.075 1.00 78.38 84 ASN A CA 1
ATOM 636 C C . ASN A 1 84 ? 21.539 8.401 -33.745 1.00 78.38 84 ASN A C 1
ATOM 638 O O . ASN A 1 84 ? 21.605 7.330 -33.139 1.00 78.38 84 ASN A O 1
ATOM 642 N N . GLN A 1 85 ? 21.221 8.458 -35.041 1.00 74.00 85 GLN A N 1
ATOM 643 C CA . GLN A 1 85 ? 20.907 7.289 -35.875 1.00 74.00 85 GLN A CA 1
ATOM 644 C C . GLN A 1 85 ? 22.041 6.238 -35.904 1.00 74.00 85 GLN A C 1
ATOM 646 O O . GLN A 1 85 ? 21.783 5.033 -35.999 1.00 74.00 85 GLN A O 1
ATOM 651 N N . ALA A 1 86 ? 23.300 6.669 -35.763 1.00 78.19 86 ALA A N 1
ATOM 652 C CA . ALA A 1 86 ? 24.456 5.774 -35.669 1.00 78.19 86 ALA A CA 1
ATOM 653 C C . ALA A 1 86 ? 24.460 4.952 -34.364 1.00 78.19 86 ALA A C 1
ATOM 655 O O . ALA A 1 86 ? 24.905 3.807 -34.345 1.00 78.19 86 ALA A O 1
ATOM 656 N N . PHE A 1 87 ? 23.912 5.490 -33.272 1.00 80.19 87 PHE A N 1
ATOM 657 C CA . PHE A 1 87 ? 23.788 4.762 -32.009 1.00 80.19 87 PHE A CA 1
ATOM 658 C C . PHE A 1 87 ? 22.721 3.657 -32.076 1.00 80.19 87 PHE A C 1
ATOM 660 O O . PHE A 1 87 ? 22.938 2.563 -31.555 1.00 80.19 87 PHE A O 1
ATOM 667 N N . ILE A 1 88 ? 21.594 3.902 -32.758 1.00 78.94 88 ILE A N 1
ATOM 668 C CA . ILE A 1 88 ? 20.545 2.888 -32.972 1.00 78.94 88 ILE A CA 1
ATOM 669 C C . ILE A 1 88 ? 21.066 1.695 -33.764 1.00 78.94 88 ILE A C 1
ATOM 671 O O . ILE A 1 88 ? 20.790 0.550 -33.411 1.00 78.94 88 ILE A O 1
ATOM 675 N N . THR A 1 89 ? 21.814 1.954 -34.833 1.00 77.50 89 THR A N 1
ATOM 676 C CA . THR A 1 89 ? 22.383 0.896 -35.676 1.00 77.50 89 THR A CA 1
ATOM 677 C C . THR A 1 89 ? 23.434 0.090 -34.914 1.00 77.50 89 THR A C 1
ATOM 679 O O . THR A 1 89 ? 23.350 -1.135 -34.904 1.00 77.50 89 THR A O 1
ATOM 682 N N . LEU A 1 90 ? 24.333 0.744 -34.168 1.00 82.62 90 LEU A N 1
ATOM 683 C CA . LEU A 1 90 ? 25.279 0.066 -33.271 1.00 82.62 90 LEU A CA 1
ATOM 684 C C . LEU A 1 90 ? 24.578 -0.807 -32.221 1.00 82.62 90 LEU A C 1
ATOM 686 O O . LEU A 1 90 ? 24.942 -1.968 -32.052 1.00 82.62 90 LEU A O 1
ATOM 690 N N . ARG A 1 91 ? 23.535 -0.293 -31.556 1.00 81.94 91 ARG A N 1
ATOM 691 C CA . ARG A 1 91 ? 22.770 -1.067 -30.564 1.00 81.94 91 ARG A CA 1
ATOM 692 C C . ARG A 1 91 ? 22.022 -2.249 -31.170 1.00 81.94 91 ARG A C 1
ATOM 694 O O . ARG A 1 91 ? 21.972 -3.306 -30.547 1.00 81.94 91 ARG A O 1
ATOM 701 N N . LYS A 1 92 ? 21.475 -2.096 -32.379 1.00 79.62 92 LYS A N 1
ATOM 702 C CA . LYS A 1 92 ? 20.873 -3.205 -33.135 1.00 79.62 92 LYS A CA 1
ATOM 703 C C . LYS A 1 92 ? 21.908 -4.280 -33.467 1.00 79.62 92 LYS A C 1
ATOM 705 O O . LYS A 1 92 ? 21.614 -5.454 -33.284 1.00 79.62 92 LYS A O 1
ATOM 710 N N . ILE A 1 93 ? 23.119 -3.895 -33.880 1.00 84.12 93 ILE A N 1
ATOM 711 C CA . ILE A 1 93 ? 24.217 -4.836 -34.154 1.00 84.12 93 ILE A CA 1
ATOM 712 C C . ILE A 1 93 ? 24.648 -5.571 -32.874 1.00 84.12 93 ILE A C 1
ATOM 714 O O . ILE A 1 93 ? 24.848 -6.783 -32.908 1.00 84.12 93 ILE A O 1
ATOM 718 N N . GLU A 1 94 ? 24.755 -4.878 -31.735 1.00 84.44 94 GLU A N 1
ATOM 719 C CA . GLU A 1 94 ? 25.076 -5.507 -30.444 1.00 84.44 94 GLU A CA 1
ATOM 720 C C . GLU A 1 94 ? 24.001 -6.509 -30.003 1.00 84.44 94 GLU A C 1
ATOM 722 O O . GLU A 1 94 ? 24.337 -7.641 -29.654 1.00 84.44 94 GLU A O 1
ATOM 727 N N . ALA A 1 95 ? 22.722 -6.125 -30.073 1.00 84.81 95 ALA A N 1
ATOM 728 C CA . ALA A 1 95 ? 21.604 -7.002 -29.731 1.00 84.81 95 ALA A CA 1
ATOM 729 C C . ALA A 1 95 ? 21.541 -8.225 -30.660 1.00 84.81 95 ALA A C 1
ATOM 731 O O . ALA A 1 95 ? 21.408 -9.354 -30.193 1.00 84.81 95 ALA A O 1
ATOM 732 N N . ALA A 1 96 ? 21.721 -8.019 -31.968 1.00 82.44 96 ALA A N 1
ATOM 733 C CA . ALA A 1 96 ? 21.805 -9.098 -32.947 1.00 82.44 96 ALA A CA 1
ATOM 734 C C . ALA A 1 96 ? 22.975 -10.053 -32.644 1.00 82.44 96 ALA A C 1
ATOM 736 O O . ALA A 1 96 ? 22.810 -11.271 -32.709 1.00 82.44 96 ALA A O 1
ATOM 737 N N . ARG A 1 97 ? 24.140 -9.525 -32.236 1.00 85.31 97 ARG A N 1
ATOM 738 C CA . ARG A 1 97 ? 25.303 -10.331 -31.825 1.00 85.31 97 ARG A CA 1
ATOM 739 C C . ARG A 1 97 ? 25.016 -11.162 -30.573 1.00 85.31 97 ARG A C 1
ATOM 741 O O . ARG A 1 97 ? 25.417 -12.321 -30.511 1.00 85.31 97 ARG A O 1
ATOM 748 N N . GLU A 1 98 ? 24.347 -10.589 -29.577 1.00 86.12 98 GLU A N 1
ATOM 749 C CA . GLU A 1 98 ? 23.997 -11.273 -28.326 1.00 86.12 98 GLU A CA 1
ATOM 750 C C . GLU A 1 98 ? 22.960 -12.385 -28.547 1.00 86.12 98 GLU A C 1
ATOM 752 O O . GLU A 1 98 ? 23.128 -13.502 -28.046 1.00 86.12 98 GLU A O 1
ATOM 757 N N . ILE A 1 99 ? 21.935 -12.113 -29.360 1.00 82.75 99 ILE A N 1
ATOM 758 C CA . ILE A 1 99 ? 20.931 -13.101 -29.772 1.00 82.75 99 ILE A CA 1
ATOM 759 C C . ILE A 1 99 ? 21.612 -14.236 -30.545 1.00 82.75 99 ILE A C 1
ATOM 761 O O . ILE A 1 99 ? 21.424 -15.403 -30.204 1.00 82.75 99 ILE A O 1
ATOM 765 N N . ALA A 1 100 ? 22.472 -13.916 -31.518 1.00 80.88 100 ALA A N 1
ATOM 766 C CA . ALA A 1 100 ? 23.232 -14.912 -32.271 1.00 80.88 100 ALA A CA 1
ATOM 767 C C . ALA A 1 100 ? 24.124 -15.776 -31.364 1.00 80.88 100 ALA A C 1
ATOM 769 O O . ALA A 1 100 ? 24.160 -16.994 -31.527 1.00 80.88 100 ALA A O 1
ATOM 770 N N . GLN A 1 101 ? 24.796 -15.180 -30.372 1.00 84.94 101 GLN A N 1
ATOM 771 C CA . GLN A 1 101 ? 25.616 -15.918 -29.405 1.00 84.94 101 GLN A CA 1
ATOM 772 C C . GLN A 1 101 ? 24.772 -16.846 -28.521 1.00 84.94 101 GLN A C 1
ATOM 774 O O . GLN A 1 101 ? 25.145 -17.995 -28.283 1.00 84.94 101 GLN A O 1
ATOM 779 N N . THR A 1 102 ? 23.627 -16.358 -28.045 1.00 83.81 102 THR A N 1
ATOM 780 C CA . THR A 1 102 ? 22.692 -17.131 -27.219 1.00 83.81 102 THR A CA 1
ATOM 781 C C . THR A 1 102 ? 22.121 -18.315 -27.998 1.00 83.81 102 THR A C 1
ATOM 783 O O . THR A 1 102 ? 22.080 -19.429 -27.480 1.00 83.81 102 THR A O 1
ATOM 786 N N . ILE A 1 103 ? 21.758 -18.104 -29.266 1.00 75.75 103 ILE A N 1
ATOM 787 C CA . ILE A 1 103 ? 21.258 -19.153 -30.161 1.00 75.75 103 ILE A CA 1
ATOM 788 C C . ILE A 1 103 ? 22.359 -20.163 -30.494 1.00 75.75 103 ILE A C 1
ATOM 790 O O . ILE A 1 103 ? 22.106 -21.364 -30.412 1.00 75.75 103 ILE A O 1
ATOM 794 N N . ALA A 1 104 ? 23.580 -19.710 -30.798 1.00 78.25 104 ALA A N 1
ATOM 795 C CA . ALA A 1 104 ? 24.720 -20.585 -31.080 1.00 78.25 104 ALA A CA 1
ATOM 796 C C . ALA A 1 104 ? 25.060 -21.515 -29.902 1.00 78.25 104 ALA A C 1
ATOM 798 O O . ALA A 1 104 ? 25.458 -22.660 -30.114 1.00 78.25 104 ALA A O 1
ATOM 799 N N . ASN A 1 105 ? 24.861 -21.038 -28.671 1.00 81.06 105 ASN A N 1
ATOM 800 C CA . ASN A 1 105 ? 25.047 -21.818 -27.449 1.00 81.06 105 ASN A CA 1
ATOM 801 C C . ASN A 1 105 ? 23.825 -22.684 -27.084 1.00 81.06 105 ASN A C 1
ATOM 803 O O . ASN A 1 105 ? 23.940 -23.586 -26.253 1.00 81.06 105 ASN A O 1
ATOM 807 N N . SER A 1 106 ? 22.650 -22.417 -27.661 1.00 76.25 106 SER A N 1
ATOM 808 C CA . SER A 1 106 ? 21.427 -23.165 -27.366 1.00 76.25 106 SER A CA 1
ATOM 809 C C . SER A 1 106 ? 21.408 -24.515 -28.098 1.00 76.25 106 SER A C 1
ATOM 811 O O . SER A 1 106 ? 21.735 -24.619 -29.279 1.00 76.25 106 SER A O 1
ATOM 813 N N . ALA A 1 107 ? 21.002 -25.580 -27.402 1.00 65.25 107 ALA A N 1
ATOM 814 C CA . ALA A 1 107 ? 20.947 -26.935 -27.963 1.00 65.25 107 ALA A CA 1
ATOM 815 C C . ALA A 1 107 ? 19.775 -27.155 -28.947 1.00 65.25 107 ALA A C 1
ATOM 817 O O . ALA A 1 107 ? 19.718 -28.182 -29.623 1.00 65.25 107 ALA A O 1
ATOM 818 N N . ASN A 1 108 ? 18.840 -26.202 -29.037 1.00 64.38 108 ASN A N 1
ATOM 819 C CA . ASN A 1 108 ? 17.618 -26.313 -29.826 1.00 64.38 108 ASN A CA 1
ATOM 820 C C . ASN A 1 108 ? 17.764 -25.584 -31.173 1.00 64.38 108 ASN A C 1
ATOM 822 O O . ASN A 1 108 ? 17.375 -24.426 -31.311 1.00 64.38 108 ASN A O 1
ATOM 826 N N . LYS A 1 109 ? 18.324 -26.269 -32.176 1.00 58.12 109 LYS A N 1
ATOM 827 C CA . LYS A 1 109 ? 18.448 -25.774 -33.560 1.00 58.12 109 LYS A CA 1
ATOM 828 C C . LYS A 1 109 ? 17.113 -25.895 -34.302 1.00 58.12 109 LYS A C 1
ATOM 830 O O . LYS A 1 109 ? 16.988 -26.662 -35.252 1.00 58.12 109 LYS A O 1
ATOM 835 N N . VAL A 1 110 ? 16.092 -25.177 -33.848 1.00 57.47 110 VAL A N 1
ATOM 836 C CA . VAL A 1 110 ? 14.918 -24.929 -34.692 1.00 57.47 110 VAL A CA 1
ATOM 837 C C . VAL A 1 110 ? 15.367 -23.928 -35.756 1.00 57.47 110 VAL A C 1
ATOM 839 O O . VAL A 1 110 ? 15.998 -22.928 -35.421 1.00 57.47 110 VAL A O 1
ATOM 842 N N . TYR A 1 111 ? 15.123 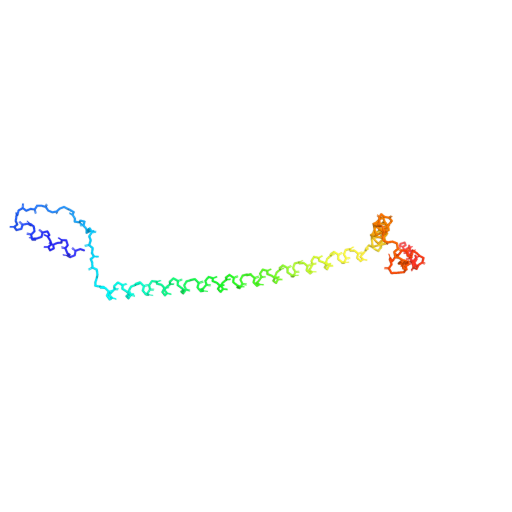-24.231 -37.032 1.00 59.09 111 TYR A N 1
ATOM 843 C CA . TYR A 1 111 ? 15.442 -23.362 -38.167 1.00 59.09 111 TYR A CA 1
ATOM 844 C C . TYR A 1 111 ? 14.648 -22.055 -38.053 1.00 59.09 111 TYR A C 1
ATOM 846 O O . TYR A 1 111 ? 13.530 -21.948 -38.547 1.00 59.09 111 TYR A O 1
ATOM 854 N N . LEU A 1 112 ? 15.206 -21.081 -37.343 1.00 63.91 112 LEU A N 1
ATOM 855 C CA . LEU A 1 112 ? 14.665 -19.734 -37.246 1.00 63.91 112 LEU A CA 1
ATOM 856 C C . LEU A 1 112 ? 15.109 -18.963 -38.492 1.00 63.91 112 LEU A C 1
ATOM 858 O O . LEU A 1 112 ? 16.290 -18.981 -38.845 1.00 63.91 112 LEU A O 1
ATOM 862 N N . SER A 1 113 ? 14.155 -18.337 -39.181 1.00 60.78 113 SER A N 1
ATOM 863 C CA . SER A 1 113 ? 14.436 -17.497 -40.346 1.00 60.78 113 SER A CA 1
ATOM 864 C C . SER A 1 113 ? 15.317 -16.316 -39.933 1.00 60.78 113 SER A C 1
ATOM 866 O O . SER A 1 113 ? 15.081 -15.692 -38.897 1.00 60.78 113 SER A O 1
ATOM 868 N N . SER A 1 114 ? 16.322 -15.987 -40.748 1.00 60.97 114 SER A N 1
ATOM 869 C CA . SER A 1 114 ? 17.208 -14.836 -40.522 1.00 60.97 114 SER A CA 1
ATOM 870 C C . SER A 1 114 ? 16.454 -13.499 -40.455 1.00 60.97 114 SER A C 1
ATOM 872 O O . SER A 1 114 ? 16.951 -12.564 -39.823 1.00 60.97 114 SER A O 1
ATOM 874 N N . ASP A 1 115 ? 15.260 -13.425 -41.054 1.00 62.75 115 ASP A N 1
ATOM 875 C CA . ASP A 1 115 ? 14.401 -12.235 -41.041 1.00 62.75 115 ASP A CA 1
ATOM 876 C C . ASP A 1 115 ? 13.728 -12.007 -39.674 1.00 62.75 115 ASP A C 1
ATOM 878 O O . ASP A 1 115 ? 13.721 -10.880 -39.183 1.00 62.75 115 ASP A O 1
ATOM 882 N N . ASP A 1 116 ? 13.267 -13.067 -38.994 1.00 65.19 116 ASP A N 1
ATOM 883 C CA . ASP A 1 116 ? 12.676 -12.969 -37.642 1.00 65.19 116 ASP A CA 1
ATOM 884 C C . ASP A 1 116 ? 13.717 -12.594 -36.577 1.00 65.19 116 ASP A C 1
ATOM 886 O O . ASP A 1 116 ? 13.395 -12.035 -35.527 1.00 65.19 116 ASP A O 1
ATOM 890 N N . LEU A 1 117 ? 14.987 -12.900 -36.846 1.00 64.50 117 LEU A N 1
ATOM 891 C CA . LEU A 1 117 ? 16.103 -12.628 -35.945 1.00 64.50 117 LEU A CA 1
ATOM 892 C C . LEU A 1 117 ? 16.764 -11.267 -36.194 1.00 64.50 117 LEU A C 1
ATOM 894 O O . LEU A 1 117 ? 17.730 -10.941 -35.503 1.00 64.50 117 LEU A O 1
ATOM 898 N N . LEU A 1 118 ? 16.272 -10.477 -37.160 1.00 63.41 118 LEU A N 1
ATOM 899 C CA . LEU A 1 118 ? 16.858 -9.186 -37.550 1.00 63.41 118 LEU A CA 1
ATOM 900 C C . LEU A 1 118 ? 18.366 -9.286 -37.871 1.00 63.41 118 LEU A C 1
ATOM 902 O O . LEU A 1 118 ? 19.111 -8.316 -37.733 1.00 63.41 118 LEU A O 1
ATOM 906 N N . LEU A 1 119 ? 18.827 -10.469 -38.293 1.00 65.81 119 LEU A N 1
ATOM 907 C CA . LEU A 1 119 ? 20.227 -10.746 -38.633 1.00 65.81 119 LEU A CA 1
ATOM 908 C C . LEU A 1 119 ? 20.566 -10.308 -40.063 1.00 65.81 119 LEU A C 1
ATOM 910 O O . LEU A 1 119 ? 21.732 -10.331 -40.461 1.00 65.81 119 LEU A O 1
ATOM 914 N N . ASN A 1 120 ? 19.557 -9.912 -40.840 1.00 66.12 120 ASN A N 1
ATOM 915 C CA . ASN A 1 120 ? 19.730 -9.436 -42.198 1.00 66.12 120 ASN A CA 1
ATOM 916 C C . ASN A 1 120 ? 20.239 -7.984 -42.199 1.00 66.12 120 ASN A C 1
ATOM 918 O O . ASN A 1 120 ? 19.479 -7.022 -42.104 1.00 66.12 120 ASN A O 1
ATOM 922 N N . LEU A 1 121 ? 21.560 -7.828 -42.301 1.00 61.91 121 LEU A N 1
ATOM 923 C CA . LEU A 1 121 ? 22.217 -6.522 -42.380 1.00 61.91 121 LEU A CA 1
ATOM 924 C C . LEU A 1 121 ? 22.109 -5.876 -43.779 1.00 61.91 121 LEU A C 1
ATOM 926 O O . LEU A 1 121 ? 22.567 -4.749 -43.950 1.00 61.91 121 LEU A O 1
ATOM 930 N N . GLN A 1 122 ? 21.540 -6.567 -44.779 1.00 58.19 122 GLN A N 1
ATOM 931 C CA . GLN A 1 122 ? 21.519 -6.119 -46.182 1.00 58.19 122 GLN A CA 1
ATOM 932 C C . GLN A 1 122 ? 20.352 -5.178 -46.522 1.00 58.19 122 GLN A C 1
ATOM 934 O O . GLN A 1 122 ? 20.474 -4.411 -47.470 1.00 58.19 122 GLN A O 1
ATOM 939 N N . GLU A 1 123 ? 19.273 -5.148 -45.730 1.00 53.94 123 GLU A N 1
ATOM 940 C CA . GLU A 1 123 ? 18.196 -4.146 -45.873 1.00 53.94 123 GLU A CA 1
ATOM 941 C C . GLU A 1 123 ? 18.467 -2.833 -45.115 1.00 53.94 123 GLU A C 1
ATOM 943 O O . GLU A 1 123 ? 17.636 -1.923 -45.092 1.00 53.94 123 GLU A O 1
ATOM 948 N N . MET A 1 124 ? 19.644 -2.685 -44.500 1.00 52.97 124 MET A N 1
ATOM 949 C CA . MET A 1 124 ? 20.082 -1.389 -43.992 1.00 52.97 124 MET A CA 1
ATOM 950 C C . MET A 1 124 ? 20.557 -0.538 -45.168 1.00 52.97 124 MET A C 1
ATOM 952 O O . MET A 1 124 ? 21.749 -0.496 -45.467 1.00 52.97 124 MET A O 1
ATOM 956 N N . ASN A 1 125 ? 19.619 0.141 -45.840 1.00 48.59 125 ASN A N 1
ATOM 957 C CA . ASN A 1 125 ? 19.965 1.205 -46.774 1.00 48.59 125 ASN A CA 1
ATOM 958 C C . ASN A 1 125 ? 20.785 2.252 -46.008 1.00 48.59 125 ASN A C 1
ATOM 960 O O . ASN A 1 125 ? 20.274 2.991 -45.163 1.00 48.59 125 ASN A O 1
ATOM 964 N N . LEU A 1 126 ? 22.091 2.234 -46.254 1.00 55.28 126 LEU A N 1
ATOM 965 C CA . LEU A 1 126 ? 23.072 3.171 -45.740 1.00 55.28 126 LEU A CA 1
ATOM 966 C C . LEU A 1 126 ? 22.906 4.490 -46.499 1.00 55.28 126 LEU A C 1
ATOM 968 O O . LEU A 1 126 ? 23.770 4.868 -47.284 1.00 55.28 126 LEU A O 1
ATOM 972 N N . ASP A 1 127 ? 21.821 5.217 -46.238 1.00 49.62 127 ASP A N 1
ATOM 973 C CA . ASP A 1 127 ? 21.758 6.642 -46.563 1.00 49.62 127 ASP A CA 1
ATOM 974 C C . ASP A 1 127 ? 22.587 7.395 -45.518 1.00 49.62 127 ASP A C 1
ATOM 976 O O . ASP A 1 127 ? 22.088 8.087 -44.629 1.00 49.62 127 ASP A O 1
ATOM 980 N N . VAL A 1 128 ? 23.906 7.206 -45.600 1.00 51.53 128 VAL A N 1
ATOM 981 C CA . VAL A 1 128 ? 24.886 8.058 -44.933 1.00 51.53 128 VAL A CA 1
ATOM 982 C C . VAL A 1 128 ? 24.934 9.353 -45.736 1.00 51.53 128 VAL A C 1
ATOM 984 O O . VAL A 1 128 ? 25.871 9.605 -46.490 1.00 51.53 128 VAL A O 1
ATOM 987 N N . ASP A 1 129 ? 23.883 10.164 -45.626 1.00 43.25 129 ASP A N 1
ATOM 988 C CA . ASP A 1 129 ? 23.885 11.507 -46.192 1.00 43.25 129 ASP A CA 1
ATOM 989 C C . ASP A 1 129 ? 24.795 12.362 -45.299 1.00 43.25 129 ASP A C 1
ATOM 991 O O . ASP A 1 129 ? 24.386 12.993 -44.321 1.00 43.25 129 ASP A O 1
ATOM 995 N N . ALA A 1 130 ? 26.093 12.276 -45.590 1.00 47.91 130 ALA A N 1
ATOM 996 C CA . ALA A 1 130 ? 27.138 13.111 -45.036 1.00 47.91 130 ALA A CA 1
ATOM 997 C C . ALA A 1 130 ? 26.915 14.551 -45.515 1.00 47.91 130 ALA A C 1
ATOM 999 O O . ALA A 1 130 ? 27.551 15.023 -46.459 1.00 47.91 130 ALA A O 1
ATOM 1000 N N . LYS A 1 131 ? 25.988 15.265 -44.874 1.00 41.50 131 LYS A N 1
ATOM 1001 C CA . LYS A 1 131 ? 25.856 16.705 -45.077 1.00 41.50 131 LYS A CA 1
ATOM 1002 C C . LYS A 1 131 ? 26.918 17.441 -44.262 1.00 41.50 131 LYS A C 1
ATOM 1004 O O . LYS A 1 131 ? 26.905 17.41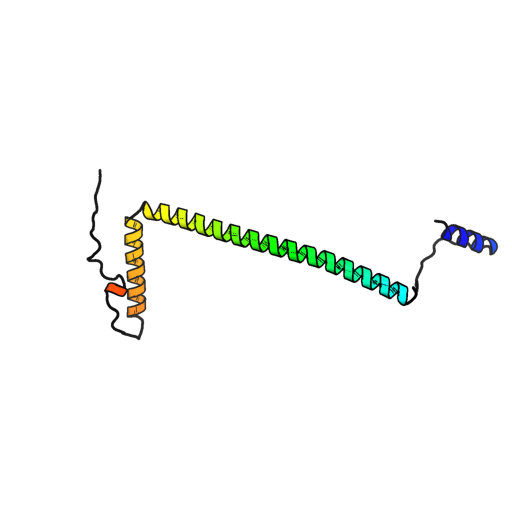6 -43.035 1.00 41.50 131 LYS A O 1
ATOM 1009 N N . LYS A 1 132 ? 27.847 18.025 -45.028 1.00 37.72 132 LYS A N 1
ATOM 1010 C CA . LYS A 1 132 ? 28.722 19.158 -44.693 1.00 37.72 132 LYS A CA 1
ATOM 1011 C C . LYS A 1 132 ? 28.037 20.220 -43.840 1.00 37.72 132 LYS A C 1
ATOM 1013 O O . LYS A 1 132 ? 26.846 20.492 -44.109 1.00 37.72 132 LYS A O 1
#

pLDDT: mean 80.04, std 14.14, range [37.72, 96.69]

Secondary structure (DSSP, 8-state):
-HHHHHHHHHHHTTT--------------HHHHHHHHHHHHHHHHHHHHHHHHHHHHHHHHHHHHHHHHHHHHHHHHHHHHHT-HHHHHHHHHHHHHHHHHHHHH-S------TTTTT--GGG---------

Organism: Arabidopsis arenosa (NCBI:txid38785)

Foldseek 3Di:
DVVVVVVQVVCVVVVHHDDDDDDDDDDDDPVVVVVVVVVVVVVVVVVVVVVVVVVVVVVVVVVVVVVVVVVVVVVVVVVVVVVCVVVVVVVLVVQLVVVVVVQVPDPDPDPDDCVVSVVPPPPPPPPVVPDD

Mean predicted aligned error: 15.62 Å